Protein AF-A0A218X629-F1 (afdb_monomer_lite)

InterPro domains:
  IPR011989 Armadillo-like helical [G3DSA:1.25.10.10] (19-130)
  IPR016024 Armadillo-type fold [SSF48371] (21-111)
  IPR038737 Splicing factor 3B subunit 1-like [PTHR12097] (7-130)

Sequence (130 aa):
MRSSSWEEKLMGHLGVVPYAYLGEEYPEVLSSIVGAFKAIINVIGMTKITPPIKDLIPRLTPILKSRHEKVQENCIDLVGSIDDYGAEFVPAREWMRICFELLEMLKAHKKGIRRATVNASSHIAKAIAP

Radius of gyration: 14.6 Å; chains: 1; bounding box: 40×36×33 Å

pLDDT: mean 82.45, std 9.77, range [40.31, 92.62]

Foldseek 3Di:
DPDPPVVLLVLQCVLVVLQVCCVPPDLVVNLVSLQVNLVSCVPNFQPRHPPHVQVVLVSLVVQCVDPDPSSVLSSLLSLLSCLVGPLPSYDLVSLVVVLVSLVVQCPPPDPSSVVSSVSSNVSSVVSNPD

Structure (mmCIF, N/CA/C/O backbone):
data_AF-A0A218X629-F1
#
_entry.id   AF-A0A218X629-F1
#
loop_
_atom_site.group_PDB
_atom_site.id
_atom_site.type_symbol
_atom_site.label_atom_id
_atom_site.label_alt_id
_atom_site.label_comp_id
_atom_site.label_asym_id
_atom_site.label_entity_id
_atom_site.label_seq_id
_atom_site.pdbx_PDB_ins_code
_atom_site.Cartn_x
_atom_site.Cartn_y
_atom_site.Cartn_z
_atom_site.occupancy
_atom_site.B_iso_or_equiv
_atom_site.auth_seq_id
_atom_site.auth_comp_id
_atom_site.auth_asym_id
_atom_site.auth_atom_id
_atom_site.pdbx_PDB_model_num
ATOM 1 N N . MET A 1 1 ? 27.370 -12.079 -7.872 1.00 40.31 1 MET A N 1
ATOM 2 C CA . MET A 1 1 ? 26.425 -13.213 -7.944 1.00 40.31 1 MET A CA 1
ATOM 3 C C . MET A 1 1 ? 25.505 -12.967 -9.128 1.00 40.31 1 MET A C 1
ATOM 5 O O . MET A 1 1 ? 24.814 -11.961 -9.130 1.00 40.31 1 MET A O 1
ATOM 9 N N . ARG A 1 2 ? 25.592 -13.787 -10.182 1.00 46.09 2 ARG A N 1
ATOM 10 C CA . ARG A 1 2 ? 24.662 -13.727 -11.319 1.00 46.09 2 ARG A CA 1
ATOM 11 C C . ARG A 1 2 ? 23.402 -14.478 -10.895 1.00 46.09 2 ARG A C 1
ATOM 13 O O . ARG A 1 2 ? 23.411 -15.703 -10.938 1.00 46.09 2 ARG A O 1
ATOM 20 N N . SER A 1 3 ? 22.382 -13.762 -10.433 1.00 49.28 3 SER A N 1
ATOM 21 C CA . SER A 1 3 ? 21.046 -14.336 -10.261 1.00 49.28 3 SER A CA 1
ATOM 22 C C . SER A 1 3 ? 20.610 -14.891 -11.612 1.00 49.28 3 SER A C 1
ATOM 24 O O . SER A 1 3 ? 20.768 -14.238 -12.651 1.00 49.28 3 SER A O 1
ATOM 26 N N . SER A 1 4 ? 20.178 -16.142 -11.629 1.00 54.09 4 SER A N 1
ATOM 27 C CA . SER A 1 4 ? 19.916 -16.847 -12.876 1.00 54.09 4 SER A CA 1
ATOM 28 C C . SER A 1 4 ? 18.660 -16.245 -13.506 1.00 54.09 4 SER A C 1
ATOM 30 O O . SER A 1 4 ? 17.659 -16.076 -12.823 1.00 54.09 4 SER A O 1
ATOM 32 N N . SER A 1 5 ? 18.675 -15.922 -14.804 1.00 67.88 5 SER A N 1
ATOM 33 C CA . SER A 1 5 ? 17.570 -15.238 -15.515 1.00 67.88 5 SER A CA 1
ATOM 34 C C . SER A 1 5 ? 16.165 -15.834 -15.275 1.00 67.88 5 SER A C 1
ATOM 36 O O . SER A 1 5 ? 15.163 -15.136 -15.435 1.00 67.88 5 SER A O 1
ATOM 38 N N . TRP A 1 6 ? 16.075 -17.111 -14.896 1.00 71.25 6 TRP A N 1
ATOM 39 C CA . TRP A 1 6 ? 14.823 -17.783 -14.556 1.00 71.25 6 TRP A CA 1
ATOM 40 C C . TRP A 1 6 ? 14.269 -17.390 -13.175 1.00 71.25 6 TRP A C 1
ATOM 42 O O . TRP A 1 6 ? 13.055 -17.279 -13.039 1.00 71.25 6 TRP A O 1
ATOM 52 N N . GLU A 1 7 ? 15.124 -17.124 -12.183 1.00 74.56 7 GLU A N 1
ATOM 53 C CA . GLU A 1 7 ? 14.722 -16.723 -10.825 1.00 74.56 7 GLU A CA 1
ATOM 54 C C . GLU A 1 7 ? 14.059 -15.350 -10.859 1.00 74.56 7 GLU A C 1
ATOM 56 O O . GLU A 1 7 ? 12.995 -15.166 -10.280 1.00 74.56 7 GLU A O 1
ATOM 61 N N . GLU A 1 8 ? 14.629 -14.407 -11.614 1.00 68.00 8 GLU A N 1
ATOM 62 C CA . GLU A 1 8 ? 14.035 -13.078 -11.798 1.00 68.00 8 GLU A CA 1
ATOM 63 C C . GLU A 1 8 ? 12.669 -13.146 -12.494 1.00 68.00 8 GLU A C 1
ATOM 65 O O . GLU A 1 8 ? 11.742 -12.431 -12.117 1.00 68.00 8 GLU A O 1
ATOM 70 N N . LYS A 1 9 ? 12.521 -14.028 -13.494 1.00 71.06 9 LYS A N 1
ATOM 71 C CA . LYS A 1 9 ? 11.240 -14.242 -14.185 1.00 71.06 9 LYS A CA 1
ATOM 72 C C . LYS A 1 9 ? 10.200 -14.870 -13.267 1.00 71.06 9 LYS A C 1
ATOM 74 O O . LYS A 1 9 ? 9.050 -14.436 -13.283 1.00 71.06 9 LYS A O 1
ATOM 79 N N . LEU A 1 10 ? 10.592 -15.873 -12.482 1.00 75.12 10 LEU A N 1
ATOM 80 C CA . LEU A 1 10 ? 9.712 -16.515 -11.510 1.00 75.12 10 LEU A CA 1
ATOM 81 C C . LEU A 1 10 ? 9.278 -15.507 -10.446 1.00 75.12 10 LEU A C 1
ATOM 83 O O . LEU A 1 10 ? 8.089 -15.388 -1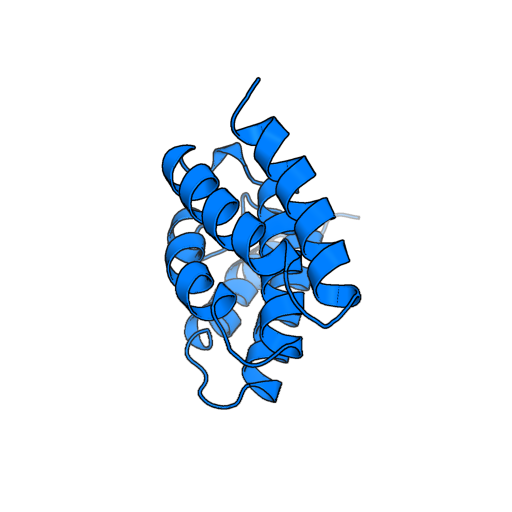0.172 1.00 75.12 10 LEU A O 1
ATOM 87 N N . MET A 1 11 ? 10.223 -14.724 -9.925 1.00 71.94 11 MET A N 1
ATOM 88 C CA . MET A 1 11 ? 9.946 -13.670 -8.959 1.00 71.94 11 MET A CA 1
ATOM 89 C C . MET A 1 11 ? 8.974 -12.622 -9.519 1.00 71.94 11 MET A C 1
ATOM 91 O O . MET A 1 11 ? 7.998 -12.298 -8.848 1.00 71.94 11 MET A O 1
ATOM 95 N N . GLY A 1 12 ? 9.141 -12.162 -10.763 1.00 71.56 12 GLY A N 1
ATOM 96 C CA . GLY A 1 12 ? 8.188 -11.237 -11.397 1.00 71.56 12 GLY A CA 1
ATOM 97 C C . GLY A 1 12 ? 6.757 -11.788 -11.510 1.00 71.56 12 GLY A C 1
ATOM 98 O O . GLY A 1 12 ? 5.797 -11.025 -11.398 1.00 71.56 12 GLY A O 1
ATOM 99 N N . HIS A 1 13 ? 6.606 -13.111 -11.660 1.00 77.69 13 HIS A N 1
ATOM 100 C CA . HIS A 1 13 ? 5.307 -13.798 -11.674 1.00 77.69 13 HIS A CA 1
ATOM 101 C C . HIS A 1 13 ? 4.742 -14.074 -10.275 1.00 77.69 13 HIS A C 1
ATOM 103 O O . HIS A 1 13 ? 3.533 -14.273 -10.148 1.00 77.69 13 HIS A O 1
ATOM 109 N N . LEU A 1 14 ? 5.565 -14.050 -9.218 1.00 79.19 14 LEU A N 1
ATOM 110 C CA . LEU A 1 14 ? 5.079 -14.233 -7.846 1.00 79.19 14 LEU A CA 1
ATOM 111 C C . LEU A 1 14 ? 4.089 -13.139 -7.440 1.00 79.19 14 LEU A C 1
ATOM 113 O O . LEU A 1 14 ? 3.246 -13.401 -6.594 1.00 79.19 14 LEU A O 1
ATOM 117 N N . GLY A 1 15 ? 4.133 -11.954 -8.062 1.00 79.75 15 GLY A N 1
ATOM 118 C CA . GLY A 1 15 ? 3.154 -10.885 -7.837 1.00 79.75 15 GLY A CA 1
ATOM 119 C C . GLY A 1 15 ? 1.731 -11.222 -8.307 1.00 79.75 15 GLY A C 1
ATOM 120 O O . GLY A 1 15 ? 0.765 -10.709 -7.744 1.00 79.75 15 GLY A O 1
ATOM 121 N N . VAL A 1 16 ? 1.574 -12.131 -9.276 1.00 84.75 16 VAL A N 1
ATOM 122 C CA . VAL A 1 16 ? 0.265 -12.486 -9.850 1.00 84.75 16 VAL A CA 1
ATOM 123 C C . VAL A 1 16 ? -0.626 -13.170 -8.818 1.00 84.75 16 VAL A C 1
ATOM 125 O O . VAL A 1 16 ? -1.822 -12.888 -8.751 1.00 84.75 16 VAL A O 1
ATOM 128 N N . VAL A 1 17 ? -0.043 -14.046 -7.994 1.00 85.50 17 VAL A N 1
ATOM 129 C CA . VAL A 1 17 ? -0.802 -14.837 -7.020 1.00 85.50 17 VAL A CA 1
ATOM 130 C C . VAL A 1 17 ? -1.408 -13.934 -5.939 1.00 85.50 17 VAL A C 1
ATOM 132 O O . VAL A 1 17 ? -2.634 -13.882 -5.867 1.00 85.50 17 VAL A O 1
ATOM 135 N N . PRO A 1 18 ? -0.643 -13.143 -5.157 1.00 84.69 18 PRO A N 1
ATOM 136 C CA . PRO A 1 18 ? -1.235 -12.255 -4.161 1.00 84.69 18 PRO A CA 1
ATOM 137 C C . PRO A 1 18 ? -2.197 -11.237 -4.781 1.00 84.69 18 PRO A C 1
ATOM 139 O O . PRO A 1 18 ? -3.213 -10.928 -4.169 1.00 84.69 18 PRO A O 1
ATOM 142 N N . TYR A 1 19 ? -1.924 -10.754 -6.001 1.00 86.06 19 TYR A N 1
ATOM 143 C CA . TYR A 1 19 ? -2.815 -9.824 -6.699 1.00 86.06 19 TYR A CA 1
ATOM 144 C C . TYR A 1 19 ? -4.208 -10.417 -6.957 1.00 86.06 19 TYR A C 1
ATOM 146 O O . TYR A 1 19 ? -5.214 -9.730 -6.769 1.00 86.06 19 TYR A O 1
ATOM 154 N N . ALA A 1 20 ? -4.283 -11.691 -7.355 1.00 86.44 20 ALA A N 1
ATOM 155 C CA . ALA A 1 20 ? -5.553 -12.383 -7.576 1.00 86.44 20 ALA A CA 1
ATOM 156 C C . ALA A 1 20 ? -6.383 -12.510 -6.285 1.00 86.44 20 ALA A C 1
ATOM 158 O O . ALA A 1 20 ? -7.610 -12.451 -6.342 1.00 86.44 20 ALA A O 1
ATOM 159 N N . TYR A 1 21 ? -5.716 -12.602 -5.132 1.00 88.06 21 TYR A N 1
ATOM 160 C CA . TYR A 1 21 ? -6.337 -12.750 -3.813 1.00 88.06 21 TYR A CA 1
ATOM 161 C C . TYR A 1 21 ? -6.511 -11.424 -3.041 1.00 88.06 21 TYR A C 1
ATOM 163 O O . TYR A 1 21 ? -6.871 -11.425 -1.867 1.00 88.06 21 TYR A O 1
ATOM 171 N N . LEU A 1 22 ? -6.332 -10.256 -3.674 1.00 85.06 22 LEU A N 1
ATOM 172 C CA . LEU A 1 22 ? -6.603 -8.955 -3.029 1.00 85.06 22 LEU A CA 1
ATOM 173 C C . LEU A 1 22 ? -8.090 -8.715 -2.694 1.00 85.06 22 LEU A C 1
ATOM 175 O O . LEU A 1 22 ? -8.419 -7.721 -2.054 1.00 85.06 22 LEU A O 1
ATOM 179 N N . GLY A 1 23 ? -8.985 -9.606 -3.121 1.00 85.62 23 GLY A N 1
ATOM 180 C CA . GLY A 1 23 ? -10.411 -9.578 -2.794 1.00 85.62 23 GLY A CA 1
ATOM 181 C C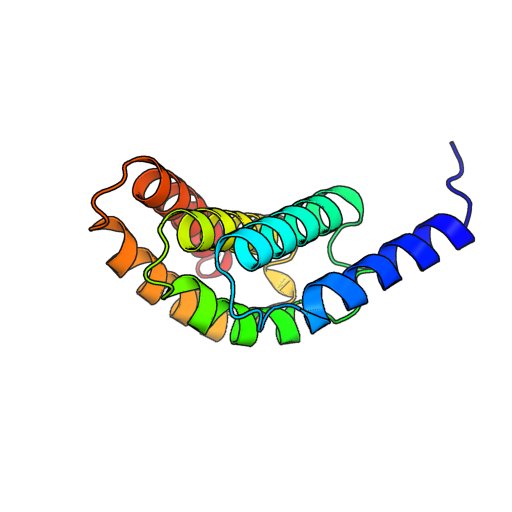 . GLY A 1 23 ? -10.811 -10.477 -1.625 1.00 85.62 23 GLY A C 1
ATOM 182 O O . GLY A 1 23 ? -11.999 -10.752 -1.498 1.00 85.62 23 GLY A O 1
ATOM 183 N N . GLU A 1 24 ? -9.862 -10.977 -0.826 1.00 90.06 24 GLU A N 1
ATOM 184 C CA . GLU A 1 24 ? -10.199 -11.979 0.186 1.00 90.06 24 GLU A CA 1
ATOM 185 C C . GLU A 1 24 ? -11.130 -11.480 1.294 1.00 90.06 24 GLU A C 1
ATOM 187 O O . GLU A 1 24 ? -10.932 -10.408 1.872 1.00 90.06 24 GLU A O 1
ATOM 192 N N . GLU A 1 25 ? -12.121 -12.310 1.630 1.00 87.69 25 GLU A N 1
ATOM 193 C CA . GLU A 1 25 ? -13.156 -11.988 2.621 1.00 87.69 25 GLU A CA 1
ATOM 194 C C . GLU A 1 25 ? -12.610 -12.004 4.053 1.00 87.69 25 GLU A C 1
ATOM 196 O O . GLU A 1 25 ? -13.053 -11.243 4.920 1.00 87.69 25 GLU A O 1
ATOM 201 N N . TYR A 1 26 ? -11.622 -12.866 4.310 1.00 91.69 26 TYR A N 1
ATOM 202 C CA . TYR A 1 26 ? -11.029 -13.027 5.630 1.00 91.69 26 TYR A CA 1
ATOM 203 C C . TYR A 1 26 ? -9.912 -11.994 5.861 1.00 91.69 26 TYR A C 1
ATOM 205 O O . TYR A 1 26 ? -8.859 -12.063 5.221 1.00 91.69 26 TYR A O 1
ATOM 213 N N . PRO A 1 27 ? -10.058 -11.074 6.835 1.00 89.44 27 PRO A N 1
ATOM 214 C CA . PRO A 1 27 ? -9.125 -9.960 7.020 1.00 89.44 27 PRO A CA 1
ATOM 215 C C . PRO A 1 27 ? -7.722 -10.398 7.465 1.00 89.44 27 PRO A C 1
ATOM 217 O O . PRO A 1 27 ? -6.735 -9.766 7.104 1.00 89.44 27 PRO A O 1
ATOM 220 N N . GLU A 1 28 ? -7.607 -11.486 8.228 1.00 89.94 28 GLU A N 1
ATOM 221 C CA . GLU A 1 28 ? -6.318 -12.087 8.615 1.00 89.94 28 GLU A CA 1
ATOM 222 C C . GLU A 1 28 ? -5.518 -12.541 7.384 1.00 89.94 28 GLU A C 1
ATOM 224 O O . GLU A 1 28 ? -4.315 -12.281 7.267 1.00 89.94 28 GLU A O 1
ATOM 229 N N . VAL A 1 29 ? -6.214 -13.180 6.440 1.00 92.62 29 VAL A N 1
ATOM 230 C CA . VAL A 1 29 ? -5.640 -13.712 5.203 1.00 92.62 29 VAL A CA 1
ATOM 231 C C . VAL A 1 29 ? -5.286 -12.559 4.272 1.00 92.62 29 VAL A C 1
ATOM 233 O O . VAL A 1 29 ? -4.141 -12.462 3.836 1.00 92.62 29 VAL A O 1
ATOM 236 N N . LEU A 1 30 ? -6.210 -11.613 4.074 1.00 91.12 30 LEU A N 1
ATOM 237 C CA . LEU A 1 30 ? -5.980 -10.415 3.268 1.00 91.12 30 LEU A CA 1
ATOM 238 C C . LEU A 1 30 ? -4.781 -9.603 3.780 1.00 91.12 30 LEU A C 1
ATOM 240 O O . LEU A 1 30 ? -3.908 -9.221 3.006 1.00 91.12 30 LEU A O 1
ATOM 244 N N . SER A 1 31 ? -4.683 -9.392 5.095 1.00 91.69 31 SER A N 1
ATOM 245 C CA . SER A 1 31 ? -3.540 -8.718 5.725 1.00 91.69 31 SER A CA 1
ATOM 246 C C . SER A 1 31 ? -2.211 -9.422 5.428 1.00 91.69 31 SER A C 1
ATOM 248 O O . SER A 1 31 ? -1.209 -8.749 5.167 1.00 91.69 31 SER A O 1
ATOM 250 N N . SER A 1 32 ? -2.205 -10.757 5.438 1.00 92.44 32 SER A N 1
ATOM 251 C CA . SER A 1 32 ? -1.016 -11.569 5.159 1.00 92.44 32 SER A CA 1
ATOM 252 C C . SER A 1 32 ? -0.630 -11.522 3.679 1.00 92.44 32 SER A C 1
ATOM 254 O O . SER A 1 32 ? 0.548 -11.377 3.360 1.00 92.44 32 SER A O 1
ATOM 256 N N . ILE A 1 33 ? -1.616 -11.553 2.779 1.00 91.56 33 ILE A N 1
ATOM 257 C CA . ILE A 1 33 ? -1.433 -11.402 1.328 1.00 91.56 33 ILE A CA 1
ATOM 258 C C . ILE A 1 33 ? -0.831 -10.033 1.001 1.00 91.56 33 ILE A C 1
ATOM 260 O O . ILE A 1 33 ? 0.162 -9.955 0.280 1.00 91.56 33 ILE A O 1
ATOM 264 N N . VAL A 1 34 ? -1.382 -8.957 1.572 1.00 90.69 34 VAL A N 1
ATOM 265 C CA . VAL A 1 34 ? -0.865 -7.587 1.401 1.00 90.69 34 VAL A CA 1
ATOM 266 C C . VAL A 1 34 ? 0.575 -7.484 1.914 1.00 90.69 34 VAL A C 1
ATOM 268 O O . VAL A 1 34 ? 1.430 -6.903 1.246 1.00 90.69 34 VAL A O 1
ATOM 271 N N . GLY A 1 35 ? 0.871 -8.096 3.065 1.00 90.75 35 GLY A N 1
ATOM 272 C CA . GLY A 1 35 ? 2.227 -8.154 3.615 1.00 90.75 35 GLY A CA 1
ATOM 273 C C . GLY A 1 35 ? 3.210 -8.916 2.718 1.00 90.75 35 GLY A C 1
ATOM 274 O O . GLY A 1 35 ? 4.323 -8.443 2.487 1.00 90.75 35 GLY A O 1
ATOM 275 N N . ALA A 1 36 ? 2.794 -10.057 2.162 1.00 89.00 36 ALA A N 1
ATOM 276 C CA . ALA A 1 36 ? 3.597 -10.814 1.205 1.00 89.00 36 ALA A CA 1
ATOM 277 C C . ALA A 1 36 ? 3.862 -9.997 -0.067 1.00 89.00 36 ALA A C 1
ATOM 279 O O . ALA A 1 36 ? 4.994 -9.940 -0.543 1.00 89.00 36 ALA A O 1
ATOM 280 N N . PHE A 1 37 ? 2.847 -9.299 -0.575 1.00 87.56 37 PHE A N 1
ATOM 281 C CA . PHE A 1 37 ? 2.978 -8.461 -1.762 1.00 87.56 37 PHE A CA 1
ATOM 282 C C . PHE A 1 37 ? 3.938 -7.279 -1.540 1.00 87.56 37 PHE A C 1
ATOM 284 O O . PHE A 1 37 ? 4.786 -7.008 -2.390 1.00 87.56 37 PHE A O 1
ATOM 291 N N . LYS A 1 38 ? 3.894 -6.644 -0.360 1.00 87.94 38 LYS A N 1
ATOM 292 C CA . LYS A 1 38 ? 4.881 -5.633 0.064 1.00 87.94 38 LYS A CA 1
ATOM 293 C C . LYS A 1 38 ? 6.305 -6.195 0.059 1.00 87.94 38 LYS A C 1
ATOM 295 O O . LYS A 1 38 ? 7.212 -5.565 -0.478 1.00 87.94 38 LYS A O 1
ATOM 300 N N . ALA A 1 39 ? 6.512 -7.380 0.636 1.00 87.50 39 ALA A N 1
ATOM 301 C CA . ALA A 1 39 ? 7.833 -8.009 0.679 1.00 87.50 39 ALA A CA 1
ATOM 302 C C . ALA A 1 39 ? 8.377 -8.312 -0.729 1.00 87.50 39 ALA A C 1
ATOM 304 O O . ALA A 1 39 ? 9.552 -8.072 -0.996 1.00 87.50 39 ALA A O 1
ATOM 305 N N . ILE A 1 40 ? 7.513 -8.776 -1.635 1.00 84.06 40 ILE A N 1
ATOM 306 C CA . ILE A 1 40 ? 7.850 -9.034 -3.042 1.00 84.06 40 ILE A CA 1
ATOM 307 C C . ILE A 1 40 ? 8.290 -7.739 -3.739 1.00 84.06 40 ILE A C 1
ATOM 309 O O . ILE A 1 40 ? 9.351 -7.717 -4.364 1.00 84.06 40 ILE A O 1
ATOM 313 N N . ILE A 1 41 ? 7.525 -6.652 -3.588 1.00 83.00 41 ILE A N 1
ATOM 314 C CA . ILE A 1 41 ? 7.864 -5.332 -4.145 1.00 83.00 41 ILE A CA 1
ATOM 315 C C . ILE A 1 41 ? 9.238 -4.854 -3.670 1.00 83.00 41 ILE A C 1
ATOM 317 O O . ILE A 1 41 ? 10.057 -4.440 -4.490 1.00 83.00 41 ILE A O 1
ATOM 321 N N . ASN A 1 42 ? 9.505 -4.957 -2.367 1.00 83.31 42 ASN A N 1
ATOM 322 C CA . ASN A 1 42 ? 10.744 -4.456 -1.774 1.00 83.31 42 ASN A CA 1
ATOM 323 C C . ASN A 1 42 ? 11.994 -5.206 -2.263 1.00 83.31 42 ASN A C 1
ATOM 325 O O . ASN A 1 42 ? 13.090 -4.655 -2.213 1.00 83.31 42 ASN A O 1
ATOM 329 N N . VAL A 1 43 ? 11.847 -6.458 -2.714 1.00 82.06 43 VAL A N 1
ATOM 330 C CA . VAL A 1 43 ? 12.966 -7.298 -3.173 1.00 82.06 43 VAL A CA 1
ATOM 331 C C . VAL A 1 43 ? 13.158 -7.226 -4.687 1.00 82.06 43 VAL A C 1
ATOM 333 O O . VAL A 1 43 ? 14.289 -7.130 -5.157 1.00 82.06 43 VAL A O 1
ATOM 336 N N . ILE A 1 44 ? 12.075 -7.297 -5.462 1.00 76.00 44 ILE A N 1
ATOM 337 C CA . ILE A 1 44 ? 12.140 -7.367 -6.932 1.00 76.00 44 ILE A CA 1
ATOM 338 C C . ILE A 1 44 ? 12.313 -5.979 -7.549 1.00 76.00 44 ILE A C 1
ATOM 340 O O . ILE A 1 44 ? 12.930 -5.836 -8.608 1.00 76.00 44 ILE A O 1
ATOM 344 N N . GLY A 1 45 ? 11.761 -4.958 -6.895 1.00 70.44 45 GLY A N 1
ATOM 345 C CA . GLY A 1 45 ? 11.588 -3.643 -7.484 1.00 70.44 45 GLY A CA 1
ATOM 346 C C . GLY A 1 45 ? 10.441 -3.592 -8.500 1.00 70.44 45 GLY A C 1
ATOM 347 O O . GLY A 1 45 ? 9.847 -4.593 -8.906 1.00 70.44 45 GLY A O 1
ATOM 348 N N . MET A 1 46 ? 10.120 -2.370 -8.909 1.00 68.25 46 MET A N 1
ATOM 349 C CA . MET A 1 46 ? 8.865 -2.026 -9.582 1.00 68.25 46 MET A CA 1
ATOM 350 C C . MET A 1 46 ? 8.837 -2.268 -11.092 1.00 68.25 46 MET A C 1
ATOM 352 O O . MET A 1 46 ? 7.769 -2.332 -11.695 1.00 68.25 46 MET A O 1
ATOM 356 N N . THR A 1 47 ? 9.998 -2.448 -11.716 1.00 66.12 47 THR A N 1
ATOM 357 C CA . THR A 1 47 ? 10.133 -2.527 -13.179 1.00 66.12 47 THR A CA 1
ATOM 358 C C . THR A 1 47 ? 9.817 -3.905 -13.760 1.00 66.12 47 THR A C 1
ATOM 360 O O . THR A 1 47 ? 9.581 -4.022 -14.961 1.00 66.12 47 THR A O 1
ATOM 363 N N . LYS A 1 48 ? 9.815 -4.955 -12.930 1.00 68.06 48 LYS A N 1
ATOM 364 C CA . LYS A 1 48 ? 9.645 -6.355 -13.363 1.00 68.06 48 LYS A CA 1
ATOM 365 C C . LYS A 1 48 ? 8.419 -7.044 -12.755 1.00 68.06 48 LYS A C 1
ATOM 367 O O . LYS A 1 48 ? 8.214 -8.233 -13.000 1.00 68.06 48 LYS A O 1
ATOM 372 N N . ILE A 1 49 ? 7.618 -6.333 -11.958 1.00 73.69 49 ILE A N 1
ATOM 373 C CA . ILE A 1 49 ? 6.462 -6.930 -11.287 1.00 73.69 49 ILE A CA 1
ATOM 374 C C . ILE A 1 49 ? 5.291 -7.084 -12.265 1.00 73.69 49 ILE A C 1
ATOM 376 O O . ILE A 1 49 ? 4.985 -6.183 -13.047 1.00 73.69 49 ILE A O 1
ATOM 380 N N . THR A 1 50 ? 4.646 -8.248 -12.235 1.00 72.06 50 THR A N 1
ATOM 381 C CA . THR A 1 50 ? 3.430 -8.529 -13.005 1.00 72.06 50 THR A CA 1
ATOM 382 C C . THR A 1 50 ? 2.314 -8.874 -12.020 1.00 72.06 50 THR A C 1
ATOM 384 O O . THR A 1 50 ? 2.514 -9.780 -11.207 1.00 72.06 50 THR A O 1
ATOM 387 N N . PRO A 1 51 ? 1.140 -8.216 -12.060 1.00 72.25 51 PRO A N 1
ATOM 388 C CA . PRO A 1 51 ? 0.711 -7.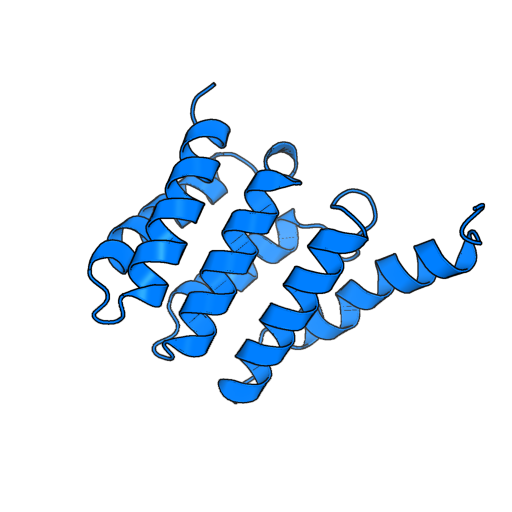123 -12.952 1.00 72.25 51 PRO A CA 1
ATOM 389 C C . PRO A 1 51 ? 1.314 -5.744 -12.595 1.00 72.25 51 PRO A C 1
ATOM 391 O O . PRO A 1 51 ? 1.818 -5.572 -11.485 1.00 72.25 51 PRO A O 1
ATOM 394 N N . PRO A 1 52 ? 1.276 -4.753 -13.511 1.00 78.69 52 PRO A N 1
ATOM 395 C CA . PRO A 1 52 ? 1.904 -3.451 -13.294 1.00 78.69 52 PRO A CA 1
ATOM 396 C C . PRO A 1 52 ? 1.202 -2.637 -12.195 1.00 78.69 52 PRO A C 1
ATOM 398 O O . PRO A 1 52 ? -0.014 -2.693 -12.017 1.00 78.69 52 PRO A O 1
ATOM 401 N N . ILE A 1 53 ? 1.974 -1.805 -11.495 1.00 76.62 53 ILE A N 1
ATOM 402 C CA . ILE A 1 53 ? 1.555 -1.055 -10.291 1.00 76.62 53 ILE A CA 1
ATOM 403 C C . ILE A 1 53 ? 0.353 -0.139 -10.534 1.00 76.62 53 ILE A C 1
ATOM 405 O O . ILE A 1 53 ? -0.498 0.025 -9.660 1.00 76.62 53 ILE A O 1
ATOM 409 N N . LYS A 1 54 ? 0.242 0.436 -11.733 1.00 77.19 54 LYS A N 1
ATOM 410 C CA . LYS A 1 54 ? -0.903 1.273 -12.117 1.00 77.19 54 LYS A CA 1
ATOM 411 C C . LYS A 1 54 ? -2.253 0.554 -11.959 1.00 77.19 54 LYS A C 1
ATOM 413 O O . LYS A 1 54 ? -3.243 1.202 -11.640 1.00 77.19 54 LYS A O 1
ATOM 418 N N . ASP A 1 55 ? -2.281 -0.772 -12.114 1.00 83.00 55 ASP A N 1
ATOM 419 C CA . ASP A 1 55 ? -3.494 -1.595 -11.996 1.00 83.00 55 ASP A CA 1
ATOM 420 C C . ASP A 1 55 ? -3.728 -2.082 -10.555 1.00 83.00 55 ASP A C 1
ATOM 422 O O . ASP A 1 55 ? -4.769 -2.665 -10.235 1.00 83.00 55 ASP A O 1
ATOM 426 N N . LEU A 1 56 ? -2.750 -1.870 -9.674 1.00 82.62 56 LEU A N 1
ATOM 427 C CA . LEU A 1 56 ? -2.804 -2.228 -8.263 1.00 82.62 56 LEU A CA 1
ATOM 428 C C . LEU A 1 56 ? -3.435 -1.117 -7.427 1.00 82.62 56 LEU A C 1
ATOM 430 O O . LEU A 1 56 ? -4.272 -1.406 -6.574 1.00 82.62 56 LEU A O 1
ATOM 434 N N . ILE A 1 57 ? -3.074 0.142 -7.687 1.00 82.31 57 ILE A N 1
ATOM 435 C CA . ILE A 1 57 ? -3.541 1.298 -6.910 1.00 82.31 57 ILE A CA 1
ATOM 436 C C . ILE A 1 57 ? -5.076 1.335 -6.768 1.00 82.31 57 ILE A C 1
ATOM 438 O O . ILE A 1 57 ? -5.547 1.385 -5.628 1.00 82.31 57 ILE A O 1
ATOM 442 N N . PRO A 1 58 ? -5.878 1.186 -7.845 1.00 83.12 58 PRO A N 1
ATOM 443 C CA . PRO A 1 58 ? -7.338 1.188 -7.725 1.00 83.12 58 PRO A CA 1
ATOM 444 C C . PRO A 1 58 ? -7.896 0.033 -6.879 1.00 83.12 58 PRO A C 1
ATOM 446 O O . PRO A 1 58 ? -8.957 0.172 -6.273 1.00 83.12 58 PRO A O 1
ATOM 449 N N . ARG A 1 59 ? -7.195 -1.110 -6.816 1.00 86.25 59 ARG A N 1
ATOM 450 C CA . ARG A 1 59 ? -7.585 -2.257 -5.976 1.00 86.25 59 ARG A CA 1
ATOM 451 C C . ARG A 1 59 ? -7.208 -2.069 -4.511 1.00 86.25 59 ARG A C 1
ATOM 453 O O . ARG A 1 59 ? -7.888 -2.613 -3.647 1.00 86.25 59 ARG A O 1
ATOM 460 N N . LEU A 1 60 ? -6.167 -1.291 -4.219 1.00 86.06 60 LEU A N 1
ATOM 461 C CA . LEU A 1 60 ? -5.776 -0.964 -2.847 1.00 86.06 60 LEU A CA 1
ATOM 462 C C . LEU A 1 60 ? -6.687 0.099 -2.221 1.00 86.06 60 LEU A C 1
ATOM 464 O O . LEU A 1 60 ? -6.889 0.073 -1.011 1.00 86.06 60 LEU A O 1
ATOM 468 N N . THR A 1 61 ? -7.294 0.995 -3.008 1.00 85.25 61 THR A N 1
ATOM 469 C CA . THR A 1 61 ? -8.212 2.034 -2.499 1.00 85.25 61 THR A CA 1
ATOM 470 C C . THR A 1 61 ? -9.357 1.502 -1.616 1.00 85.25 61 THR A C 1
ATOM 472 O O . THR A 1 61 ? -9.563 2.055 -0.534 1.00 85.25 61 THR A O 1
ATOM 475 N N . PRO A 1 62 ? -10.108 0.444 -1.984 1.00 88.12 62 PRO A N 1
ATOM 476 C CA . PRO A 1 62 ? -11.116 -0.123 -1.084 1.00 88.12 62 PRO A CA 1
ATOM 477 C C . PRO A 1 62 ? -10.504 -0.817 0.146 1.00 88.12 62 PRO A C 1
ATOM 479 O O . PRO A 1 62 ? -11.099 -0.779 1.220 1.00 88.12 62 PRO A O 1
ATOM 482 N N . ILE A 1 63 ? -9.309 -1.406 0.026 1.00 89.06 63 ILE A N 1
ATOM 483 C CA . ILE A 1 63 ? -8.615 -2.108 1.122 1.00 89.06 63 ILE A CA 1
ATOM 484 C C . ILE A 1 63 ? -8.090 -1.113 2.167 1.00 89.06 63 ILE A C 1
ATOM 486 O O . ILE A 1 63 ? -8.174 -1.371 3.368 1.00 89.06 63 ILE A O 1
ATOM 490 N N . LEU A 1 64 ? -7.634 0.061 1.724 1.00 87.19 64 LEU A N 1
ATOM 491 C CA . LEU A 1 64 ? -7.287 1.207 2.568 1.00 87.19 64 LEU A CA 1
ATOM 492 C C . LEU A 1 64 ? -8.458 1.609 3.484 1.00 87.19 64 LEU A C 1
ATOM 494 O O . LEU A 1 64 ? -8.254 1.916 4.658 1.00 87.19 64 LEU A O 1
ATOM 498 N N . LYS A 1 65 ? -9.697 1.528 2.988 1.00 85.88 65 LYS A N 1
ATOM 499 C CA . LYS A 1 65 ? -10.926 1.824 3.748 1.00 85.88 65 LYS A CA 1
ATOM 500 C C . LYS A 1 65 ? -11.411 0.674 4.633 1.00 85.88 65 LYS A C 1
ATOM 502 O O . LYS A 1 65 ? -12.503 0.755 5.197 1.00 85.88 65 LYS A O 1
ATOM 507 N N . SER A 1 66 ? -10.645 -0.408 4.751 1.00 86.31 66 SER A N 1
ATOM 508 C CA . SER A 1 66 ? -11.043 -1.550 5.568 1.00 86.31 66 SER A CA 1
ATOM 509 C C . SER A 1 66 ? -11.218 -1.154 7.035 1.00 86.31 66 SER A C 1
ATOM 511 O O . SER A 1 66 ? -10.367 -0.494 7.626 1.00 86.31 66 SER A O 1
ATOM 513 N N . ARG A 1 67 ? -12.298 -1.641 7.657 1.00 85.56 67 ARG A N 1
ATOM 514 C CA . ARG A 1 67 ? -12.550 -1.506 9.104 1.00 85.56 67 ARG A CA 1
ATOM 515 C C . ARG A 1 67 ? -11.550 -2.279 9.971 1.00 85.56 67 ARG A C 1
ATOM 517 O O . ARG A 1 67 ? -11.520 -2.108 11.186 1.00 85.56 67 ARG A O 1
ATOM 524 N N . HIS A 1 68 ? -10.789 -3.190 9.368 1.00 90.25 68 HIS A N 1
ATOM 525 C CA . HIS A 1 68 ? -9.856 -4.049 10.080 1.00 90.25 68 HIS A CA 1
ATOM 526 C C . HIS A 1 68 ? -8.493 -3.371 10.182 1.00 90.25 68 HIS A C 1
ATOM 528 O O . HIS A 1 68 ? -7.743 -3.309 9.209 1.00 90.25 68 HIS A O 1
ATOM 534 N N . GLU A 1 69 ? -8.146 -2.932 11.391 1.00 87.75 69 GLU A N 1
ATOM 535 C CA . GLU A 1 69 ? -6.934 -2.151 11.665 1.00 87.75 69 GLU A CA 1
ATOM 536 C C . GLU A 1 69 ? -5.642 -2.789 11.127 1.00 87.75 69 GLU A C 1
ATOM 538 O O . GLU A 1 69 ? -4.766 -2.088 10.632 1.00 87.75 69 GLU A O 1
ATOM 543 N N . LYS A 1 70 ? -5.517 -4.121 11.203 1.00 89.31 70 LYS A N 1
ATOM 544 C CA . LYS A 1 70 ? -4.339 -4.866 10.720 1.00 89.31 70 LYS A CA 1
ATOM 545 C C . LYS A 1 70 ? -4.213 -4.837 9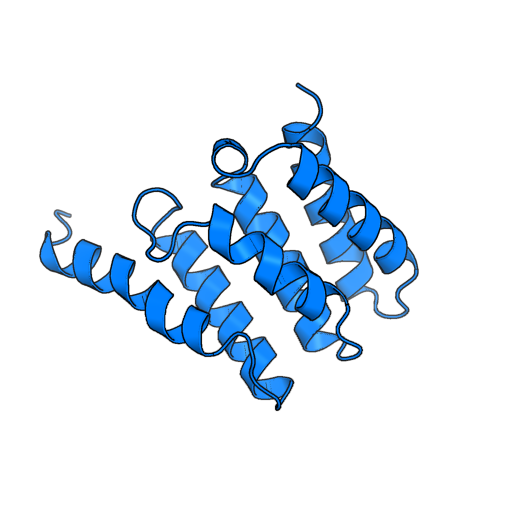.189 1.00 89.31 70 LYS A C 1
ATOM 547 O O . LYS A 1 70 ? -3.111 -4.724 8.663 1.00 89.31 70 LYS A O 1
ATOM 552 N N . VAL A 1 71 ? -5.339 -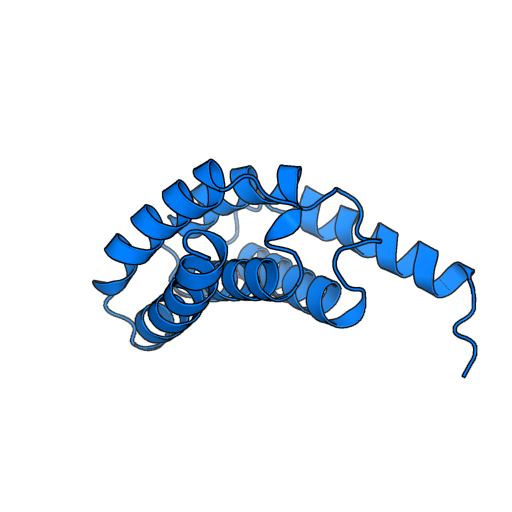4.932 8.477 1.00 91.50 71 VAL A N 1
ATOM 553 C CA . VAL A 1 71 ? -5.385 -4.836 7.007 1.00 91.50 71 VAL A CA 1
ATOM 554 C C . VAL A 1 71 ? -5.071 -3.410 6.578 1.00 91.50 71 VAL A C 1
ATOM 556 O O . VAL A 1 71 ? -4.246 -3.207 5.693 1.00 91.50 71 VAL A O 1
ATOM 559 N N . GLN A 1 72 ? -5.692 -2.434 7.242 1.00 90.69 72 GLN A N 1
ATOM 560 C CA . GLN A 1 72 ? -5.497 -1.019 6.959 1.00 90.69 72 GLN A CA 1
ATOM 561 C C . GLN A 1 72 ? -4.033 -0.605 7.155 1.00 90.69 72 GLN A C 1
ATOM 563 O O . GLN A 1 72 ? -3.441 -0.039 6.243 1.00 90.69 72 GLN A O 1
ATOM 568 N N . GLU A 1 73 ? -3.420 -0.959 8.290 1.00 91.06 73 GLU A N 1
ATOM 569 C CA . GLU A 1 73 ? -2.004 -0.675 8.570 1.00 91.06 73 GLU A CA 1
ATOM 570 C C . GLU A 1 73 ? -1.076 -1.274 7.503 1.00 91.06 73 GLU A C 1
ATOM 572 O O . GLU A 1 73 ? -0.262 -0.551 6.930 1.00 91.06 73 GLU A O 1
ATOM 577 N N . ASN A 1 74 ? -1.251 -2.555 7.158 1.00 91.19 74 ASN A N 1
ATOM 578 C CA . ASN A 1 74 ? -0.444 -3.201 6.116 1.00 91.19 74 ASN A CA 1
ATOM 579 C C . ASN A 1 74 ? -0.653 -2.578 4.730 1.00 91.19 74 ASN A C 1
ATOM 581 O O . ASN A 1 74 ? 0.287 -2.510 3.939 1.00 91.19 74 ASN A O 1
ATOM 585 N N . CYS A 1 75 ? -1.872 -2.136 4.422 1.00 92.00 75 CYS A N 1
ATOM 586 C CA . CYS A 1 75 ? -2.181 -1.511 3.143 1.00 92.00 75 CYS A CA 1
ATOM 587 C C . CYS A 1 75 ? -1.543 -0.121 3.022 1.00 92.00 75 CYS A C 1
ATOM 589 O O . CYS A 1 75 ? -1.006 0.202 1.965 1.00 92.00 75 CYS A O 1
ATOM 591 N N . ILE A 1 76 ? -1.553 0.680 4.093 1.00 91.75 76 ILE A N 1
ATOM 592 C CA . ILE A 1 76 ? -0.868 1.984 4.130 1.00 91.75 76 ILE A CA 1
ATOM 593 C C . ILE A 1 76 ? 0.636 1.794 3.924 1.00 91.75 76 ILE A C 1
ATOM 595 O O . ILE A 1 76 ? 1.249 2.482 3.112 1.00 91.75 76 ILE A O 1
ATOM 599 N N . ASP A 1 77 ? 1.214 0.823 4.625 1.00 90.69 77 ASP A N 1
ATOM 600 C CA . ASP A 1 77 ? 2.623 0.465 4.501 1.00 90.69 77 ASP A CA 1
ATOM 601 C C . ASP A 1 77 ? 2.996 0.052 3.070 1.00 90.69 77 ASP A C 1
ATOM 603 O O . ASP A 1 77 ? 4.035 0.466 2.558 1.00 90.69 77 ASP A O 1
ATOM 607 N N . LEU A 1 78 ? 2.155 -0.763 2.424 1.00 89.62 78 LEU A N 1
ATOM 608 C CA . LEU A 1 78 ? 2.341 -1.167 1.032 1.00 89.62 78 LEU A CA 1
ATOM 609 C C . LEU A 1 78 ? 2.306 0.048 0.096 1.00 89.62 78 LEU A C 1
ATOM 611 O O . LEU A 1 78 ? 3.169 0.175 -0.764 1.00 89.62 78 LEU A O 1
ATOM 615 N N . VAL A 1 79 ? 1.339 0.948 0.276 1.00 89.88 79 VAL A N 1
ATOM 616 C CA . VAL A 1 79 ? 1.218 2.182 -0.516 1.00 89.88 79 VAL A CA 1
ATOM 617 C C . VAL A 1 79 ? 2.446 3.077 -0.355 1.00 89.88 79 VAL A C 1
ATOM 619 O O . VAL A 1 79 ? 2.954 3.573 -1.357 1.00 89.88 79 VAL A O 1
ATOM 622 N N . GLY A 1 80 ? 2.961 3.231 0.867 1.00 88.50 80 GLY A N 1
ATOM 623 C CA . GLY A 1 80 ? 4.201 3.970 1.114 1.00 88.50 80 GLY A CA 1
ATOM 624 C C . GLY A 1 80 ? 5.402 3.351 0.394 1.00 88.50 80 GLY A C 1
ATOM 625 O O . GLY A 1 80 ? 6.152 4.060 -0.265 1.00 88.50 80 GLY A O 1
ATOM 626 N N . SER A 1 81 ? 5.537 2.019 0.430 1.00 86.31 81 SER A N 1
ATOM 627 C CA . SER A 1 81 ? 6.573 1.327 -0.350 1.00 86.31 81 SER A CA 1
ATOM 628 C C . SER A 1 81 ? 6.377 1.507 -1.860 1.00 86.31 81 SER A C 1
ATOM 630 O O . SER A 1 81 ? 7.352 1.593 -2.598 1.00 86.31 81 SER A O 1
ATOM 632 N N . ILE A 1 82 ? 5.136 1.594 -2.350 1.00 84.44 82 ILE A N 1
ATOM 633 C CA . ILE A 1 82 ? 4.897 1.834 -3.776 1.00 84.44 82 ILE A CA 1
ATOM 634 C C . ILE A 1 82 ? 5.389 3.212 -4.212 1.00 84.44 82 ILE A C 1
ATOM 636 O O . ILE A 1 82 ? 5.985 3.324 -5.284 1.00 84.44 82 ILE A O 1
ATOM 640 N N . ASP A 1 83 ? 5.164 4.230 -3.388 1.00 83.19 83 ASP A N 1
ATOM 641 C CA . ASP A 1 83 ? 5.636 5.585 -3.660 1.00 83.19 83 ASP A CA 1
ATOM 642 C C . ASP A 1 83 ? 7.173 5.645 -3.698 1.00 83.19 83 ASP A C 1
ATOM 644 O O . ASP A 1 83 ? 7.744 6.108 -4.685 1.00 83.19 83 ASP A O 1
ATOM 648 N N . ASP A 1 84 ? 7.843 5.040 -2.708 1.00 80.44 84 ASP A N 1
ATOM 649 C CA . ASP A 1 84 ? 9.311 5.021 -2.610 1.00 80.44 84 ASP A CA 1
ATOM 650 C C . ASP A 1 84 ? 10.013 4.403 -3.832 1.00 80.44 84 ASP A C 1
ATOM 652 O O . ASP A 1 84 ? 11.099 4.845 -4.211 1.00 80.44 84 ASP A O 1
ATOM 656 N N . TYR A 1 85 ? 9.420 3.376 -4.449 1.00 73.12 85 TYR A N 1
ATOM 657 C CA . TYR A 1 85 ? 10.061 2.625 -5.537 1.00 73.12 85 TYR A CA 1
ATOM 658 C C . TYR A 1 85 ? 9.442 2.853 -6.920 1.00 73.12 85 TYR A C 1
ATOM 660 O O . TYR A 1 85 ? 9.968 2.335 -7.907 1.00 73.12 85 TYR A O 1
ATOM 668 N N . GLY A 1 86 ? 8.306 3.547 -7.014 1.00 71.00 86 GLY A N 1
ATOM 669 C CA . GLY A 1 86 ? 7.505 3.544 -8.236 1.00 71.00 86 GLY A CA 1
ATOM 670 C C . GLY A 1 86 ? 6.539 4.709 -8.412 1.00 71.00 86 GLY A C 1
ATOM 671 O O . GLY A 1 86 ? 5.594 4.565 -9.193 1.00 71.00 86 GLY A O 1
ATOM 672 N N . ALA A 1 87 ? 6.767 5.846 -7.745 1.00 73.81 87 ALA A N 1
ATOM 673 C CA . ALA A 1 87 ? 5.931 7.038 -7.888 1.00 73.81 87 ALA A CA 1
ATOM 674 C C . ALA A 1 87 ? 5.694 7.446 -9.354 1.00 73.81 87 ALA A C 1
ATOM 676 O O . ALA A 1 87 ? 4.586 7.842 -9.710 1.00 73.81 87 ALA A O 1
ATOM 677 N N . GLU A 1 88 ? 6.700 7.269 -10.216 1.00 79.25 88 GLU A N 1
ATOM 678 C CA . GLU A 1 88 ? 6.664 7.598 -11.649 1.00 79.25 88 GLU A CA 1
ATOM 679 C C . GLU A 1 88 ? 5.711 6.724 -12.486 1.00 79.25 88 GLU A C 1
ATOM 681 O O . GLU A 1 88 ? 5.257 7.145 -13.551 1.00 79.25 88 GLU A O 1
ATOM 686 N N . PHE A 1 89 ? 5.364 5.522 -12.012 1.00 79.50 89 PHE A N 1
ATOM 687 C CA . PHE A 1 89 ? 4.478 4.595 -12.732 1.00 79.50 89 PHE A CA 1
ATOM 688 C C . PHE A 1 89 ? 2.990 4.856 -12.474 1.00 79.50 89 PHE A C 1
ATOM 690 O O . PHE A 1 89 ? 2.133 4.236 -13.113 1.00 79.50 89 PHE A O 1
ATOM 697 N N . VAL A 1 90 ? 2.671 5.749 -11.536 1.00 82.38 90 VAL A N 1
ATOM 698 C CA . VAL A 1 90 ? 1.307 6.058 -11.109 1.00 82.38 90 VAL A CA 1
ATOM 699 C C . VAL A 1 90 ? 1.026 7.536 -11.397 1.00 82.38 90 VAL A C 1
ATOM 701 O O . VAL A 1 90 ? 1.799 8.406 -11.003 1.00 82.38 90 VAL A O 1
ATOM 704 N N . PRO A 1 91 ? -0.079 7.870 -12.084 1.00 84.00 91 PRO A N 1
ATOM 705 C CA . PRO A 1 91 ? -0.393 9.260 -12.385 1.00 84.00 91 PRO A CA 1
ATOM 706 C C . PRO A 1 91 ? -0.668 10.050 -11.098 1.00 84.00 91 PRO A C 1
ATOM 708 O O . PRO A 1 91 ? -1.387 9.583 -10.215 1.00 84.00 91 PRO A O 1
ATOM 711 N N . ALA A 1 92 ? -0.196 11.300 -11.038 1.00 83.44 92 ALA A N 1
ATOM 712 C CA . ALA A 1 92 ? -0.322 12.179 -9.865 1.00 83.44 92 ALA A CA 1
ATOM 713 C C . ALA A 1 92 ? -1.759 12.312 -9.314 1.00 83.44 92 ALA A C 1
ATOM 715 O O . ALA A 1 92 ? -1.962 12.501 -8.116 1.00 83.44 92 ALA A O 1
ATOM 716 N N . ARG A 1 93 ? -2.781 12.172 -10.170 1.00 84.94 93 ARG A N 1
ATOM 717 C CA . ARG A 1 93 ? -4.193 12.184 -9.755 1.00 84.94 93 ARG A CA 1
ATOM 718 C C . ARG A 1 93 ? -4.544 11.033 -8.804 1.00 84.94 93 ARG A C 1
ATOM 720 O O . ARG A 1 93 ? -5.325 11.241 -7.880 1.00 84.94 93 ARG A O 1
ATOM 727 N N . GLU A 1 94 ? -4.000 9.841 -9.026 1.00 86.00 94 GLU A N 1
ATOM 728 C CA . GLU A 1 94 ? -4.240 8.684 -8.153 1.00 86.00 94 GLU A CA 1
ATOM 729 C C . GLU A 1 94 ? -3.506 8.847 -6.818 1.00 86.00 94 GLU A C 1
ATOM 731 O O . GLU A 1 94 ? -4.094 8.612 -5.762 1.00 86.00 94 GLU A O 1
ATOM 736 N N . TRP A 1 95 ? -2.280 9.378 -6.844 1.00 86.19 95 TRP A N 1
ATOM 737 C CA . TRP A 1 95 ? -1.557 9.755 -5.626 1.00 86.19 95 TRP A CA 1
ATOM 738 C C . TRP A 1 95 ? -2.322 10.771 -4.782 1.00 86.19 95 TRP A C 1
ATOM 740 O O . TRP A 1 95 ? -2.436 10.621 -3.567 1.00 86.19 95 TRP A O 1
ATOM 750 N N . MET A 1 96 ? -2.926 11.770 -5.425 1.00 86.69 96 MET A N 1
ATOM 751 C CA . MET A 1 96 ? -3.748 12.763 -4.742 1.00 86.69 96 MET A CA 1
ATOM 752 C C . MET A 1 96 ? -4.994 12.140 -4.095 1.00 86.69 96 MET A C 1
ATOM 754 O O . MET A 1 96 ? -5.321 12.482 -2.960 1.00 86.69 96 MET A O 1
ATOM 758 N N . ARG A 1 97 ? -5.663 11.189 -4.766 1.00 87.94 97 ARG A N 1
ATOM 759 C CA . ARG A 1 97 ? -6.797 10.440 -4.188 1.00 87.94 97 ARG A CA 1
ATOM 760 C C . ARG A 1 97 ? -6.380 9.670 -2.939 1.00 87.94 97 ARG A C 1
ATOM 762 O O . ARG A 1 97 ? -7.043 9.781 -1.915 1.00 87.94 97 ARG A O 1
ATOM 769 N N . ILE A 1 98 ? -5.267 8.942 -3.012 1.00 89.19 98 ILE A N 1
ATOM 770 C CA . ILE A 1 98 ? -4.707 8.221 -1.864 1.00 89.19 98 ILE A CA 1
ATOM 771 C C . ILE A 1 98 ? -4.363 9.188 -0.730 1.00 89.19 98 ILE A C 1
ATOM 773 O O . ILE A 1 98 ? -4.684 8.904 0.418 1.00 89.19 98 ILE A O 1
ATOM 777 N N . CYS A 1 99 ? -3.748 10.331 -1.035 1.00 88.25 99 CYS A N 1
ATOM 778 C CA . CYS A 1 99 ? -3.384 11.328 -0.031 1.00 88.25 99 CYS A CA 1
ATOM 779 C C . CYS A 1 99 ? -4.610 11.802 0.769 1.00 88.25 99 CYS A C 1
ATOM 781 O O . CYS A 1 99 ? -4.557 11.845 1.997 1.00 88.25 99 CYS A O 1
ATOM 783 N N . PHE A 1 100 ? -5.744 12.060 0.106 1.00 88.31 100 PHE A N 1
ATOM 784 C CA . PHE A 1 100 ? -6.995 12.396 0.797 1.00 88.31 100 PHE A CA 1
ATOM 785 C C . PHE A 1 100 ? -7.504 11.270 1.703 1.00 88.31 100 PHE A C 1
ATOM 787 O O . PHE A 1 100 ? -7.935 11.541 2.822 1.00 88.31 100 PHE A O 1
ATOM 794 N N . GLU A 1 101 ? -7.417 10.016 1.261 1.00 89.00 101 GLU A N 1
ATOM 795 C CA . GLU A 1 101 ? -7.795 8.872 2.099 1.00 89.00 101 GLU A CA 1
ATOM 796 C C . GLU A 1 101 ? -6.875 8.728 3.319 1.00 89.00 101 GLU A C 1
ATOM 798 O O . GLU A 1 101 ? -7.346 8.497 4.432 1.00 89.00 101 GLU A O 1
ATOM 803 N N . LEU A 1 102 ? -5.567 8.929 3.142 1.00 89.38 102 LEU A N 1
ATOM 804 C CA . LEU A 1 102 ? -4.597 8.916 4.236 1.00 89.38 102 LEU A CA 1
ATOM 805 C C . LEU A 1 102 ? -4.860 10.047 5.242 1.00 89.38 102 LEU A C 1
ATOM 807 O O . LEU A 1 102 ? -4.779 9.818 6.447 1.00 89.38 102 LEU A O 1
ATOM 811 N N . LEU A 1 103 ? -5.236 11.250 4.797 1.00 88.88 103 LEU A N 1
ATOM 812 C CA . LEU A 1 103 ? -5.577 12.353 5.708 1.00 88.88 103 LEU A CA 1
ATOM 813 C C . LEU A 1 103 ? -6.711 11.986 6.676 1.00 88.88 103 LEU A C 1
ATOM 815 O O . LEU A 1 103 ? -6.632 12.321 7.860 1.00 88.88 103 LEU A O 1
ATOM 819 N N . GLU A 1 104 ? -7.725 11.251 6.221 1.00 88.38 104 GLU A N 1
ATOM 820 C CA . GLU A 1 104 ? -8.790 10.767 7.107 1.00 88.38 104 GLU A CA 1
ATOM 821 C C . GLU A 1 104 ? -8.280 9.724 8.117 1.00 88.38 104 GLU A C 1
ATOM 823 O O . GLU A 1 104 ? -8.698 9.720 9.279 1.00 88.38 104 GLU A O 1
ATOM 828 N N . MET A 1 105 ? -7.297 8.902 7.738 1.00 88.50 105 MET A N 1
ATOM 829 C CA . MET A 1 105 ? -6.690 7.896 8.622 1.00 88.50 105 MET A CA 1
ATOM 830 C C . MET A 1 105 ? -5.806 8.480 9.727 1.00 88.50 105 MET A C 1
ATOM 832 O O . MET A 1 105 ? -5.547 7.801 10.725 1.00 88.50 105 MET A O 1
ATOM 836 N N . LEU A 1 106 ? -5.399 9.751 9.637 1.00 88.31 106 LEU A N 1
ATOM 837 C CA . LEU A 1 106 ? -4.701 10.433 10.737 1.00 88.31 106 LEU A CA 1
ATOM 838 C C . LEU A 1 106 ? -5.549 10.492 12.020 1.00 88.31 106 LEU A C 1
ATOM 840 O O . LEU A 1 106 ? -4.995 10.586 13.118 1.00 88.31 106 LEU A O 1
ATOM 844 N N . LYS A 1 107 ? -6.878 10.379 11.895 1.00 87.62 107 LYS A N 1
ATOM 845 C CA . LYS A 1 107 ? -7.828 10.338 13.017 1.00 87.62 107 LYS A CA 1
ATOM 846 C C . LYS A 1 107 ? -7.989 8.937 13.629 1.00 87.62 107 LYS A C 1
ATOM 848 O O . LYS A 1 107 ? -8.709 8.795 14.613 1.00 87.62 107 LYS A O 1
ATOM 853 N N . ALA A 1 108 ? -7.341 7.901 13.084 1.00 89.50 108 ALA A N 1
ATOM 854 C CA . ALA A 1 108 ? -7.484 6.526 13.565 1.00 89.50 108 ALA A CA 1
ATOM 855 C C . ALA A 1 108 ? -7.074 6.377 15.041 1.00 89.50 108 ALA A C 1
ATOM 857 O O . ALA A 1 108 ? -6.103 6.989 15.490 1.00 89.50 108 ALA A O 1
ATOM 858 N N . HIS A 1 109 ? -7.759 5.513 15.798 1.00 87.44 109 HIS A N 1
ATOM 859 C CA . HIS A 1 109 ? -7.485 5.290 17.226 1.00 87.44 109 HIS A CA 1
ATOM 860 C C . HIS A 1 109 ? -6.136 4.598 17.481 1.00 87.44 109 HIS A C 1
ATOM 862 O O . HIS A 1 109 ? -5.429 4.935 18.440 1.00 87.44 109 HIS A O 1
ATOM 868 N N . LYS A 1 110 ? -5.723 3.684 16.596 1.00 89.94 110 LYS A N 1
ATOM 869 C CA . LYS A 1 110 ? -4.457 2.953 16.712 1.00 89.94 110 LYS A CA 1
ATOM 870 C C . LYS A 1 110 ? -3.260 3.824 16.324 1.00 89.94 110 LYS A C 1
ATOM 872 O O . LYS A 1 110 ? -3.174 4.354 15.218 1.00 89.94 110 LYS A O 1
ATOM 877 N N . LYS A 1 111 ? -2.261 3.897 17.211 1.00 90.25 111 LYS A N 1
ATOM 878 C CA . LYS A 1 111 ? -1.003 4.631 16.963 1.00 90.25 111 LYS A CA 1
ATOM 879 C C . LYS A 1 111 ? -0.235 4.111 15.739 1.00 90.25 111 LYS A C 1
ATOM 881 O O . LYS A 1 111 ? 0.377 4.914 15.043 1.00 90.25 111 LYS A O 1
ATOM 886 N N . GLY A 1 112 ? -0.263 2.797 15.493 1.00 88.88 112 GLY A N 1
ATOM 887 C CA . GLY A 1 112 ? 0.410 2.163 14.351 1.00 88.88 112 GLY A CA 1
ATOM 888 C C . GLY A 1 112 ? -0.072 2.719 13.012 1.00 88.88 112 GLY A C 1
ATOM 889 O O . GLY A 1 112 ? 0.736 3.223 12.238 1.00 88.88 112 GLY A O 1
ATOM 890 N N . ILE A 1 113 ? -1.396 2.778 12.829 1.00 88.69 113 ILE A N 1
ATOM 891 C CA . ILE A 1 113 ? -2.049 3.340 11.637 1.00 88.69 113 ILE A CA 1
ATOM 892 C C . ILE A 1 113 ? -1.679 4.809 11.455 1.00 88.69 113 ILE A C 1
ATOM 894 O O . ILE A 1 113 ? -1.223 5.192 10.381 1.00 88.69 113 ILE A O 1
ATOM 898 N N . ARG A 1 114 ? -1.791 5.627 12.512 1.00 92.06 114 ARG A N 1
ATOM 899 C CA . ARG A 1 114 ? -1.414 7.048 12.430 1.00 92.06 114 ARG A CA 1
ATOM 900 C C . ARG A 1 114 ? 0.048 7.231 12.015 1.00 92.06 114 ARG A C 1
ATOM 902 O O . ARG A 1 114 ? 0.339 8.079 11.182 1.00 92.06 114 ARG A O 1
ATOM 909 N N . ARG A 1 115 ? 0.966 6.424 12.558 1.00 91.44 115 ARG A N 1
ATOM 910 C CA . ARG A 1 115 ? 2.393 6.473 12.199 1.00 91.44 115 ARG A CA 1
ATOM 911 C C . ARG A 1 115 ? 2.628 6.065 10.742 1.00 91.44 115 ARG A C 1
ATOM 913 O O . ARG A 1 115 ? 3.330 6.781 10.039 1.00 91.44 115 ARG A O 1
ATOM 920 N N . ALA A 1 116 ? 2.047 4.949 10.301 1.00 89.31 116 ALA A N 1
ATOM 921 C CA . ALA A 1 116 ? 2.155 4.484 8.917 1.00 89.31 116 ALA A CA 1
ATOM 922 C C . ALA A 1 116 ? 1.619 5.539 7.936 1.00 89.31 116 ALA A C 1
ATOM 924 O O . ALA A 1 116 ? 2.258 5.844 6.935 1.00 89.31 116 ALA A O 1
ATOM 925 N N . THR A 1 117 ? 0.494 6.164 8.291 1.00 90.69 117 THR A N 1
ATOM 926 C CA . THR A 1 117 ? -0.146 7.230 7.512 1.00 90.69 117 THR A CA 1
ATOM 927 C C . THR A 1 117 ? 0.764 8.445 7.370 1.00 90.69 117 THR A C 1
ATOM 929 O O . THR A 1 117 ? 0.981 8.915 6.261 1.00 90.69 117 THR A O 1
ATOM 932 N N . VAL A 1 118 ? 1.338 8.937 8.475 1.00 90.12 118 VAL A N 1
ATOM 933 C CA . VAL A 1 118 ? 2.269 10.079 8.446 1.00 90.12 118 VAL A CA 1
ATOM 934 C C . VAL A 1 118 ? 3.477 9.785 7.561 1.00 90.12 118 VAL A C 1
ATOM 936 O O . VAL A 1 118 ? 3.864 10.642 6.768 1.00 90.12 118 VAL A O 1
ATOM 939 N N . ASN A 1 119 ? 4.041 8.578 7.665 1.00 87.06 119 ASN A N 1
ATOM 940 C CA . ASN A 1 119 ? 5.154 8.170 6.817 1.00 87.06 119 ASN A CA 1
ATOM 941 C C . ASN A 1 119 ? 4.728 8.201 5.344 1.00 87.06 119 ASN A C 1
ATOM 943 O O . ASN A 1 119 ? 5.280 8.986 4.579 1.00 87.06 119 ASN A O 1
ATOM 947 N N . ALA A 1 120 ? 3.697 7.437 4.965 1.00 86.31 120 ALA A N 1
ATOM 948 C CA . ALA A 1 120 ? 3.231 7.338 3.581 1.00 86.31 120 ALA A CA 1
ATOM 949 C C . ALA A 1 120 ? 2.868 8.704 2.971 1.00 86.31 120 ALA A C 1
ATOM 951 O O . ALA A 1 120 ? 3.304 9.014 1.865 1.00 86.31 120 ALA A O 1
ATOM 952 N N . SER A 1 121 ? 2.150 9.563 3.703 1.00 85.06 121 SER A N 1
ATOM 953 C CA . SER A 1 121 ? 1.798 10.908 3.229 1.00 85.06 121 SER A CA 1
ATOM 954 C C . SER A 1 121 ? 3.023 11.791 2.989 1.00 85.06 121 SER A C 1
ATOM 956 O O . SER A 1 121 ? 3.017 12.591 2.057 1.00 85.06 121 SER A O 1
ATOM 958 N N . SER A 1 122 ? 4.081 11.653 3.797 1.00 81.56 122 SER A N 1
ATOM 959 C CA . SER A 1 122 ? 5.322 12.405 3.589 1.00 81.56 122 SER A CA 1
ATOM 960 C C . SER A 1 122 ? 6.060 11.990 2.319 1.00 81.56 122 SER A C 1
ATOM 962 O O . SER A 1 122 ? 6.748 12.832 1.740 1.00 81.56 122 SER A O 1
ATOM 964 N N . HIS A 1 123 ? 5.969 10.721 1.922 1.00 77.75 123 HIS A N 1
ATOM 965 C CA . HIS A 1 123 ? 6.560 10.228 0.680 1.00 77.75 123 HIS A CA 1
ATOM 966 C C . HIS A 1 123 ? 5.735 10.733 -0.513 1.00 77.75 123 HIS A C 1
ATOM 968 O O . HIS A 1 123 ? 6.248 11.501 -1.327 1.00 77.75 123 HIS A O 1
ATOM 974 N N . ILE A 1 124 ? 4.419 10.494 -0.493 1.00 80.81 124 ILE A N 1
ATOM 975 C CA . ILE A 1 124 ? 3.500 10.882 -1.576 1.00 80.81 124 ILE A CA 1
ATOM 976 C C . ILE A 1 124 ? 3.509 12.396 -1.830 1.00 80.81 124 ILE A C 1
ATOM 978 O O . ILE A 1 124 ? 3.400 12.848 -2.970 1.00 80.81 124 ILE A O 1
ATOM 982 N N . ALA A 1 125 ? 3.663 13.211 -0.782 1.00 77.81 125 ALA A N 1
ATOM 983 C CA . ALA A 1 125 ? 3.786 14.658 -0.931 1.00 77.81 125 ALA A CA 1
ATOM 984 C C . ALA A 1 125 ? 4.972 15.060 -1.829 1.00 77.81 125 ALA A C 1
ATOM 986 O O . ALA A 1 125 ? 4.833 15.992 -2.619 1.00 77.81 125 ALA A O 1
ATOM 987 N N . LYS A 1 126 ? 6.099 14.336 -1.758 1.00 74.94 126 LYS A N 1
ATOM 988 C CA . LYS A 1 126 ? 7.269 14.557 -2.626 1.00 74.94 126 LYS A CA 1
ATOM 989 C C . LYS A 1 126 ? 7.008 14.117 -4.066 1.00 74.94 126 LYS A C 1
ATOM 991 O O . LYS A 1 126 ? 7.536 14.723 -4.987 1.00 74.94 126 LYS A O 1
ATOM 996 N N . ALA A 1 127 ? 6.196 13.081 -4.266 1.00 70.25 127 ALA A N 1
ATOM 997 C CA . ALA A 1 127 ? 5.819 12.617 -5.599 1.00 70.25 127 ALA A CA 1
ATOM 998 C C . ALA A 1 127 ? 4.858 13.579 -6.324 1.00 70.25 127 ALA A C 1
ATOM 1000 O O . ALA A 1 127 ? 4.902 13.690 -7.549 1.00 70.25 127 ALA A O 1
ATOM 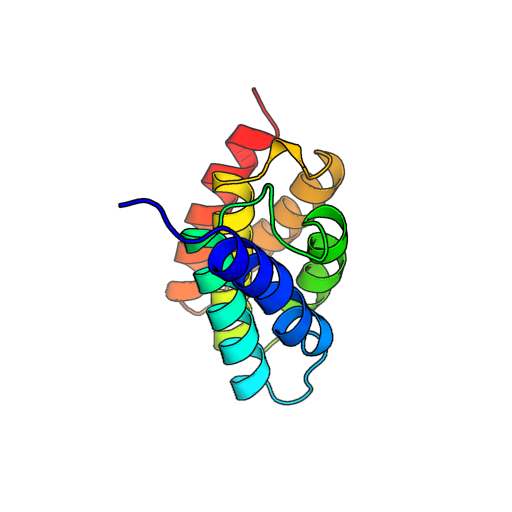1001 N N . ILE A 1 128 ? 3.978 14.269 -5.587 1.00 71.81 128 ILE A N 1
ATOM 1002 C CA . ILE A 1 128 ? 2.983 15.194 -6.160 1.00 71.81 128 ILE A CA 1
ATOM 1003 C C . ILE A 1 128 ? 3.563 16.600 -6.393 1.00 71.81 128 ILE A C 1
ATOM 1005 O O . ILE A 1 128 ? 3.158 17.264 -7.350 1.00 71.81 128 ILE A O 1
ATOM 1009 N N . ALA A 1 129 ? 4.474 17.065 -5.535 1.00 62.06 129 ALA A N 1
ATOM 1010 C CA . ALA A 1 129 ? 5.081 18.393 -5.612 1.00 62.06 129 ALA A CA 1
ATOM 1011 C C . ALA A 1 129 ? 6.613 18.277 -5.777 1.00 62.06 129 ALA A C 1
ATOM 1013 O O . ALA A 1 129 ? 7.287 17.998 -4.783 1.00 62.06 129 ALA A O 1
ATOM 1014 N N . PRO A 1 130 ? 7.150 18.467 -7.001 1.00 54.31 130 PRO A N 1
ATOM 1015 C CA . PRO A 1 130 ? 8.591 18.538 -7.254 1.00 54.31 130 PRO A CA 1
ATOM 1016 C C . PRO A 1 130 ? 9.250 19.771 -6.625 1.00 54.31 130 PRO A C 1
ATOM 1018 O O . PRO A 1 130 ? 8.593 20.839 -6.584 1.00 54.31 130 PRO A O 1
#

Organism: Punica granatum (NCBI:txid22663)

Secondary structure (DSSP, 8-state):
----HHHHHHHHHHTHHHHHTTT-S-HHHHHHHHHHHHHHHHHH-TTS-SS-GGGTHHHHHHHHT-S-HHHHHHHHHHHHHHHHHHGGGS-HHHHHHHHHHHHHHTT-SSHHHHHHHHHHHHHHHHHH--